Protein AF-A0A1Q5E5P5-F1 (afdb_monomer)

Sequence (125 aa):
MGAADDREPEISDADLLDVADNPSQAAELHRALRTIAKTDGVGPELQQMAREVLSGRIGMRDVVESDRYLSAIGARLGEMRTAAENLSPEERAESEKRAVKLREQSEAEYGPDEPEEWERPREER

Secondary structure (DSSP, 8-state):
--------PPPPGGGGTTT-SSHHHHHHHHHHHHHHHH-TTS-HHHHHHHHHHHTTSS-HHHHHH-HHHHHHHHHHHHHHHHHHHT--HHHHHHHHHHHHHHHHHHHHHH-SPPPPTTTS-----

Solvent-accessible surface area (backbone atoms only — not comparable to full-atom values): 7391 Å² total; per-residue (Å²): 137,81,80,80,75,89,63,75,72,60,57,53,47,76,74,36,46,87,82,25,96,42,75,66,52,9,46,49,51,50,51,51,33,57,45,43,47,68,48,85,88,68,48,72,65,48,24,48,49,25,45,34,38,40,54,59,77,37,55,75,67,54,42,71,73,27,68,71,52,43,49,48,53,53,50,51,53,51,51,53,50,54,53,61,74,68,49,50,76,68,57,45,54,55,48,51,54,51,48,53,54,48,48,56,52,44,34,72,75,75,42,76,83,74,78,49,83,87,71,44,77,79,74,86,126

Mean predicted aligned error: 9.64 Å

Structure (mmCIF, N/CA/C/O backbone):
data_AF-A0A1Q5E5P5-F1
#
_entry.id   AF-A0A1Q5E5P5-F1
#
loop_
_atom_site.group_PDB
_atom_site.id
_atom_site.type_symbol
_atom_site.label_atom_id
_atom_site.label_alt_id
_atom_site.label_comp_id
_atom_site.label_asym_id
_atom_site.label_entity_id
_atom_site.label_seq_id
_atom_site.pdbx_PDB_ins_code
_atom_site.Cartn_x
_atom_site.Cartn_y
_atom_site.Cartn_z
_atom_site.occupancy
_atom_site.B_iso_or_equiv
_atom_site.auth_seq_id
_atom_site.auth_comp_id
_atom_site.auth_asym_id
_atom_site.auth_atom_id
_atom_site.pdbx_PDB_model_num
ATOM 1 N N . MET A 1 1 ? 28.044 -27.792 0.315 1.00 33.75 1 MET A N 1
ATOM 2 C CA . MET A 1 1 ? 26.856 -28.186 -0.467 1.00 33.75 1 MET A CA 1
ATOM 3 C C . MET A 1 1 ? 25.875 -27.027 -0.354 1.00 33.75 1 MET A C 1
ATOM 5 O O . MET A 1 1 ? 25.238 -26.896 0.679 1.00 33.75 1 MET A O 1
ATOM 9 N N . GLY A 1 2 ? 25.916 -26.082 -1.297 1.00 34.56 2 GLY A N 1
ATOM 10 C CA . GLY A 1 2 ? 25.052 -24.898 -1.272 1.00 34.56 2 GLY A CA 1
ATOM 11 C C . GLY A 1 2 ? 23.682 -25.275 -1.814 1.00 34.56 2 GLY A C 1
ATOM 12 O O . GLY A 1 2 ? 23.605 -25.796 -2.923 1.00 34.56 2 GLY A O 1
ATOM 13 N N . ALA A 1 3 ? 22.636 -25.078 -1.017 1.00 37.88 3 ALA A N 1
ATOM 14 C CA . ALA A 1 3 ? 21.270 -25.169 -1.500 1.00 37.88 3 ALA A CA 1
ATOM 15 C C . ALA A 1 3 ? 21.067 -24.032 -2.508 1.00 37.88 3 ALA A C 1
ATOM 17 O O . ALA A 1 3 ? 21.230 -22.864 -2.158 1.00 37.88 3 ALA A O 1
ATOM 18 N N . ALA A 1 4 ? 20.803 -24.396 -3.762 1.00 38.00 4 ALA A N 1
ATOM 19 C CA . ALA A 1 4 ? 20.291 -23.469 -4.750 1.00 38.00 4 ALA A CA 1
ATOM 20 C C . ALA A 1 4 ? 18.932 -22.989 -4.233 1.00 38.00 4 ALA A C 1
ATOM 22 O O . ALA A 1 4 ? 18.023 -23.778 -3.996 1.00 38.00 4 ALA A O 1
ATOM 23 N N . ASP A 1 5 ? 18.873 -21.704 -3.932 1.00 40.78 5 ASP A N 1
ATOM 24 C CA . ASP A 1 5 ? 17.676 -20.996 -3.532 1.00 40.78 5 ASP A CA 1
ATOM 25 C C . ASP A 1 5 ? 16.831 -20.867 -4.816 1.00 40.78 5 ASP A C 1
ATOM 27 O O . ASP A 1 5 ? 17.146 -20.056 -5.683 1.00 40.78 5 ASP A O 1
ATOM 31 N N . ASP A 1 6 ? 15.836 -21.747 -4.990 1.00 41.75 6 ASP A N 1
ATOM 32 C CA . ASP A 1 6 ? 14.819 -21.738 -6.065 1.00 41.75 6 ASP A CA 1
ATOM 33 C C . ASP A 1 6 ? 13.893 -20.504 -5.945 1.00 41.75 6 ASP A C 1
ATOM 35 O O . ASP A 1 6 ? 12.666 -20.608 -5.906 1.00 41.75 6 ASP A O 1
ATOM 39 N N . ARG A 1 7 ? 14.462 -19.302 -5.820 1.00 54.59 7 ARG A N 1
ATOM 40 C CA . ARG A 1 7 ? 13.716 -18.057 -5.992 1.00 54.59 7 ARG A CA 1
ATOM 41 C C . ARG A 1 7 ? 13.737 -17.738 -7.475 1.00 54.59 7 ARG A C 1
ATOM 43 O O . ARG A 1 7 ? 14.779 -17.369 -8.015 1.00 54.59 7 ARG A O 1
ATOM 50 N N . GLU A 1 8 ? 12.587 -17.900 -8.127 1.00 56.91 8 GLU A N 1
ATOM 51 C CA . GLU A 1 8 ? 12.326 -17.209 -9.390 1.00 56.91 8 GLU A CA 1
ATOM 52 C C . GLU A 1 8 ? 12.794 -15.751 -9.225 1.00 56.91 8 GLU A C 1
ATOM 54 O O . GLU A 1 8 ? 12.536 -15.163 -8.167 1.00 56.91 8 GLU A O 1
ATOM 59 N N . PRO A 1 9 ? 13.558 -15.193 -10.181 1.00 71.38 9 PRO A N 1
ATOM 60 C CA . PRO A 1 9 ? 14.078 -13.844 -10.032 1.00 71.38 9 PRO A CA 1
ATOM 61 C C . PRO A 1 9 ? 12.898 -12.886 -9.845 1.00 71.38 9 PRO A C 1
ATOM 63 O O . PRO A 1 9 ? 12.036 -12.795 -10.716 1.00 71.38 9 PRO A O 1
ATOM 66 N N . GLU A 1 10 ? 12.843 -12.224 -8.684 1.00 84.19 10 GLU A N 1
ATOM 67 C CA . GLU A 1 10 ? 11.898 -11.130 -8.456 1.00 84.19 10 GLU A CA 1
ATOM 68 C C . GLU A 1 10 ? 12.149 -10.045 -9.518 1.00 84.19 10 GLU A C 1
ATOM 70 O O . GLU A 1 10 ? 13.294 -9.846 -9.945 1.00 84.19 10 GLU A O 1
ATOM 75 N N . ILE A 1 11 ? 11.090 -9.353 -9.938 1.00 87.56 11 ILE A N 1
ATOM 76 C CA . ILE A 1 11 ? 11.200 -8.202 -10.837 1.00 87.56 11 ILE A CA 1
ATOM 77 C C . ILE A 1 11 ? 12.153 -7.157 -10.249 1.00 87.56 11 ILE A C 1
ATOM 79 O O . ILE A 1 11 ? 12.310 -7.024 -9.032 1.00 87.56 11 ILE A O 1
ATOM 83 N N . SER A 1 12 ? 12.811 -6.413 -11.123 1.00 86.69 12 SER A N 1
ATOM 84 C CA . SER A 1 12 ? 13.686 -5.315 -10.735 1.00 86.69 12 SER A CA 1
ATOM 85 C C . SER A 1 12 ? 12.904 -4.014 -10.566 1.00 86.69 12 SER A C 1
ATOM 87 O O . SER A 1 12 ? 11.816 -3.847 -11.110 1.00 86.69 12 SER A O 1
ATOM 89 N N . ASP A 1 13 ? 13.498 -3.038 -9.877 1.00 87.50 13 ASP A N 1
ATOM 90 C CA . ASP A 1 13 ? 12.926 -1.690 -9.761 1.00 87.50 13 ASP A CA 1
ATOM 91 C C . ASP A 1 13 ? 12.718 -1.057 -11.153 1.00 87.50 13 ASP A C 1
ATOM 93 O O . ASP A 1 13 ? 11.775 -0.307 -11.372 1.00 87.50 13 ASP A O 1
ATOM 97 N N . ALA A 1 14 ? 13.564 -1.403 -12.131 1.00 83.69 14 ALA A N 1
ATOM 98 C CA . ALA A 1 14 ? 13.428 -0.924 -13.503 1.00 83.69 14 ALA A CA 1
ATOM 99 C C . ALA A 1 14 ? 12.156 -1.441 -14.196 1.00 83.69 14 ALA A C 1
ATOM 101 O O . ALA A 1 14 ? 11.622 -0.748 -15.059 1.00 83.69 14 ALA A O 1
ATOM 102 N N . ASP A 1 15 ? 11.653 -2.613 -13.801 1.00 85.00 15 ASP A N 1
ATOM 103 C CA . ASP A 1 15 ? 10.417 -3.190 -14.337 1.00 85.00 15 ASP A CA 1
ATOM 104 C C . ASP A 1 15 ? 9.160 -2.490 -13.795 1.00 85.00 15 ASP A C 1
ATOM 106 O O . ASP A 1 15 ? 8.083 -2.690 -14.342 1.00 85.00 15 ASP A O 1
ATOM 110 N N . LEU A 1 16 ? 9.297 -1.669 -12.745 1.00 86.06 16 LEU A N 1
ATOM 111 C CA . LEU A 1 16 ? 8.219 -0.872 -12.146 1.00 86.06 16 LEU A CA 1
ATOM 112 C C . LEU A 1 16 ? 8.207 0.588 -12.624 1.00 86.06 16 LEU A C 1
ATOM 114 O O . LEU A 1 16 ? 7.315 1.352 -12.259 1.00 86.06 16 LEU A O 1
ATOM 118 N N . LEU A 1 17 ? 9.184 0.998 -13.438 1.00 84.88 17 LEU A N 1
ATOM 119 C CA . LEU A 1 17 ? 9.241 2.348 -14.018 1.00 84.88 17 LEU A CA 1
ATOM 120 C C . LEU A 1 17 ? 8.136 2.610 -15.050 1.00 84.88 17 LEU A C 1
ATOM 122 O O . LEU A 1 17 ? 7.957 3.744 -15.482 1.00 84.88 17 LEU A O 1
ATOM 126 N N . ASP A 1 18 ? 7.408 1.579 -15.478 1.00 79.75 18 ASP A N 1
ATOM 127 C CA . ASP A 1 18 ? 6.230 1.732 -16.331 1.00 79.75 18 ASP A CA 1
ATOM 128 C C . ASP A 1 18 ? 5.040 2.358 -15.582 1.00 79.75 18 ASP A C 1
ATOM 130 O O . ASP A 1 18 ? 4.149 2.928 -16.216 1.00 79.75 18 ASP A O 1
ATOM 134 N N . VAL A 1 19 ? 5.041 2.270 -14.248 1.00 81.88 19 VAL A N 1
ATOM 135 C CA . VAL A 1 19 ? 4.001 2.819 -13.367 1.00 81.88 19 VAL A CA 1
ATOM 136 C C . VAL A 1 19 ? 4.512 3.812 -12.325 1.00 81.88 19 VAL A C 1
ATOM 138 O O . VAL A 1 19 ? 3.701 4.535 -11.754 1.00 81.88 19 VAL A O 1
ATOM 141 N N . ALA A 1 20 ? 5.817 3.852 -12.058 1.00 82.94 20 ALA A N 1
ATOM 142 C CA . ALA A 1 20 ? 6.437 4.802 -11.139 1.00 82.94 20 ALA A CA 1
ATOM 143 C C . ALA A 1 20 ? 7.045 5.992 -11.895 1.00 82.94 20 ALA A C 1
ATOM 145 O O . ALA A 1 20 ? 7.690 5.809 -12.927 1.00 82.94 20 ALA A O 1
ATOM 146 N N . ASP A 1 21 ? 6.918 7.205 -11.351 1.00 79.81 21 ASP A N 1
ATOM 147 C CA . ASP A 1 21 ? 7.399 8.417 -12.033 1.00 79.81 21 ASP A CA 1
ATOM 148 C C . ASP A 1 21 ? 8.929 8.529 -12.060 1.00 79.81 21 ASP A C 1
ATOM 150 O O . ASP A 1 21 ? 9.510 9.192 -12.925 1.00 79.81 21 ASP A O 1
ATOM 154 N N . ASN A 1 22 ? 9.608 7.915 -11.087 1.00 82.62 22 ASN A N 1
ATOM 155 C CA . ASN A 1 22 ? 11.058 7.972 -10.963 1.00 82.62 22 ASN A CA 1
ATOM 156 C C . ASN A 1 22 ? 11.645 6.702 -10.307 1.00 82.62 22 ASN A C 1
ATOM 158 O O . ASN A 1 22 ? 10.915 5.920 -9.693 1.00 82.62 22 ASN A O 1
ATOM 162 N N . PRO A 1 23 ? 12.973 6.483 -10.406 1.00 84.06 23 PRO A N 1
ATOM 163 C CA . PRO A 1 23 ? 13.624 5.298 -9.841 1.00 84.06 23 PRO A CA 1
ATOM 164 C C . PRO A 1 23 ? 13.473 5.142 -8.325 1.00 84.06 23 PRO A C 1
ATOM 166 O O . PRO A 1 23 ? 13.422 4.013 -7.841 1.00 84.06 23 PRO A O 1
ATOM 169 N N . SER A 1 24 ? 13.390 6.244 -7.574 1.00 83.06 24 SER A N 1
ATOM 170 C CA . SER A 1 24 ? 13.176 6.190 -6.125 1.00 83.06 24 SER A CA 1
ATOM 171 C C . SER A 1 24 ? 11.783 5.650 -5.808 1.00 83.06 24 SER A C 1
ATOM 173 O O . SER A 1 24 ? 11.664 4.694 -5.046 1.00 83.06 24 SER A O 1
ATOM 175 N N . GLN A 1 25 ? 10.751 6.167 -6.478 1.00 82.00 25 GLN A N 1
ATOM 176 C CA . GLN A 1 25 ? 9.381 5.671 -6.341 1.00 82.00 25 GLN A CA 1
ATOM 177 C C . GLN A 1 25 ? 9.250 4.205 -6.774 1.00 82.00 25 GLN A C 1
ATOM 179 O O . GLN A 1 25 ? 8.536 3.433 -6.138 1.00 82.00 25 GLN A O 1
ATOM 184 N N . ALA A 1 26 ? 9.962 3.782 -7.823 1.00 88.69 26 ALA A N 1
ATOM 185 C CA . ALA A 1 26 ? 9.969 2.381 -8.241 1.00 88.69 26 ALA A CA 1
ATOM 186 C C . ALA A 1 26 ? 10.558 1.461 -7.155 1.00 88.69 26 ALA A C 1
ATOM 188 O O . ALA A 1 26 ? 9.995 0.404 -6.857 1.00 88.69 26 ALA A O 1
ATOM 189 N N . ALA A 1 27 ? 11.648 1.888 -6.509 1.00 87.12 27 ALA A N 1
ATOM 190 C CA . ALA A 1 27 ? 12.244 1.167 -5.388 1.00 87.12 27 ALA A CA 1
ATOM 191 C C . ALA A 1 27 ? 11.313 1.131 -4.160 1.00 87.12 27 ALA A C 1
ATOM 193 O O . ALA A 1 27 ? 11.221 0.105 -3.477 1.00 87.12 27 ALA A O 1
ATOM 194 N N . GLU A 1 28 ? 10.593 2.218 -3.877 1.00 87.44 28 GLU A N 1
ATOM 195 C CA . GLU A 1 28 ? 9.591 2.263 -2.807 1.00 87.44 28 GLU A CA 1
ATOM 196 C C . GLU A 1 28 ? 8.405 1.339 -3.090 1.00 87.44 28 GLU A C 1
ATOM 198 O O . GLU A 1 28 ? 8.028 0.540 -2.226 1.00 87.44 28 GLU A O 1
ATOM 203 N N . LEU A 1 29 ? 7.870 1.369 -4.312 1.00 90.19 29 LEU A N 1
ATOM 204 C CA . LEU A 1 29 ? 6.803 0.474 -4.753 1.00 90.19 29 LEU A CA 1
ATOM 205 C C . LEU A 1 29 ? 7.233 -0.99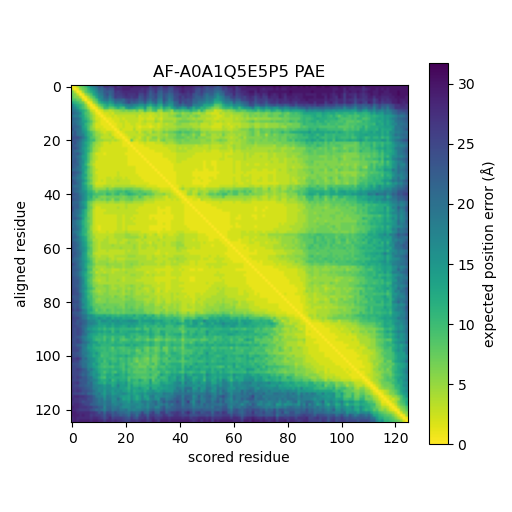0 -4.617 1.00 90.19 29 LEU A C 1
ATOM 207 O O . LEU A 1 29 ? 6.493 -1.810 -4.065 1.00 90.19 29 LEU A O 1
ATOM 211 N N . HIS A 1 30 ? 8.459 -1.314 -5.029 1.00 91.94 30 HIS A N 1
ATOM 212 C CA . HIS A 1 30 ? 9.008 -2.655 -4.876 1.00 91.94 30 HIS A CA 1
ATOM 213 C C . HIS A 1 30 ? 9.054 -3.089 -3.398 1.00 91.94 30 HIS A C 1
ATOM 215 O O . HIS A 1 30 ? 8.614 -4.189 -3.040 1.00 91.94 30 HIS A O 1
ATOM 221 N N . ARG A 1 31 ? 9.525 -2.218 -2.498 1.00 90.38 31 ARG A N 1
ATOM 222 C CA . ARG A 1 31 ? 9.554 -2.490 -1.047 1.00 90.38 31 ARG A CA 1
ATOM 223 C C . ARG A 1 31 ? 8.151 -2.653 -0.461 1.00 90.38 31 ARG A C 1
ATOM 225 O O . ARG A 1 31 ? 7.943 -3.547 0.371 1.00 90.38 31 ARG A O 1
ATOM 232 N N . ALA A 1 32 ? 7.190 -1.843 -0.898 1.00 91.12 32 ALA A N 1
ATOM 233 C CA . ALA A 1 32 ? 5.797 -1.937 -0.474 1.00 91.12 32 ALA A CA 1
ATOM 234 C C . ALA A 1 32 ? 5.186 -3.286 -0.881 1.00 91.12 32 ALA A C 1
ATOM 236 O O . ALA A 1 32 ? 4.630 -3.989 -0.033 1.00 91.12 32 ALA A O 1
ATOM 237 N N . LEU A 1 33 ? 5.385 -3.715 -2.132 1.00 93.31 33 LEU A N 1
ATOM 238 C CA . LEU A 1 33 ? 4.951 -5.028 -2.617 1.00 93.31 33 LEU A CA 1
ATOM 239 C C . LEU A 1 33 ? 5.580 -6.167 -1.800 1.00 93.31 33 LEU A C 1
ATOM 241 O O . LEU A 1 33 ? 4.875 -7.073 -1.351 1.00 93.31 33 LEU A O 1
ATOM 245 N N . ARG A 1 34 ? 6.888 -6.104 -1.511 1.00 93.88 34 ARG A N 1
ATOM 246 C CA . ARG A 1 34 ? 7.562 -7.109 -0.661 1.00 93.88 34 ARG A CA 1
ATOM 247 C C . ARG A 1 34 ? 7.004 -7.149 0.754 1.00 93.88 34 ARG A C 1
ATOM 249 O O . ARG A 1 34 ? 6.948 -8.224 1.352 1.00 93.88 34 ARG A O 1
ATOM 256 N N . THR A 1 35 ? 6.607 -6.000 1.287 1.00 92.38 35 THR A N 1
ATOM 257 C CA . THR A 1 35 ? 5.967 -5.906 2.601 1.00 92.38 35 THR A CA 1
ATOM 258 C C . THR A 1 35 ? 4.600 -6.575 2.561 1.00 92.38 35 THR A C 1
ATOM 260 O O . THR A 1 35 ? 4.360 -7.501 3.330 1.00 92.38 35 THR A O 1
ATOM 263 N N . ILE A 1 36 ? 3.748 -6.218 1.597 1.00 92.75 36 ILE A N 1
ATOM 264 C CA . ILE A 1 36 ? 2.413 -6.814 1.427 1.00 92.75 36 ILE A CA 1
ATOM 265 C C . ILE A 1 36 ? 2.504 -8.337 1.258 1.00 92.75 36 ILE A C 1
ATOM 267 O O . ILE A 1 36 ? 1.752 -9.066 1.897 1.00 92.75 36 ILE A O 1
ATOM 271 N N . ALA A 1 37 ? 3.460 -8.843 0.475 1.00 93.50 37 ALA A N 1
ATOM 272 C CA . ALA A 1 37 ? 3.636 -10.279 0.250 1.00 93.50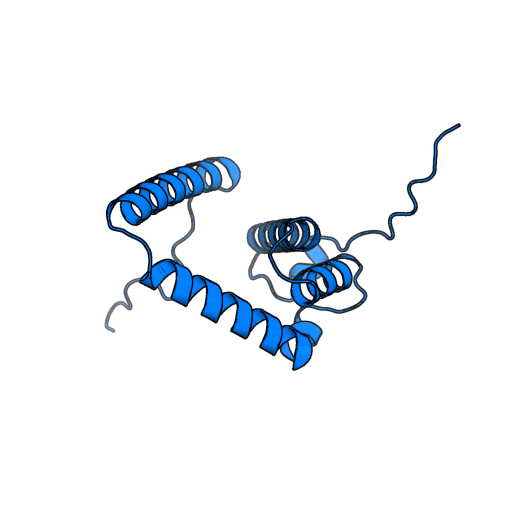 37 ALA A CA 1
ATOM 273 C C . ALA A 1 37 ? 4.010 -11.083 1.517 1.00 93.50 37 ALA A C 1
ATOM 275 O O . ALA A 1 37 ? 3.779 -12.302 1.556 1.00 93.50 37 ALA A O 1
ATOM 276 N N . LYS A 1 38 ? 4.607 -10.417 2.520 1.00 91.06 38 LYS A N 1
ATOM 277 C CA . LYS A 1 38 ? 5.148 -11.010 3.757 1.00 91.06 38 LYS A CA 1
ATOM 278 C C . LYS A 1 38 ? 4.318 -10.707 5.004 1.00 91.06 38 LYS A C 1
ATOM 280 O O . LYS A 1 38 ? 4.410 -11.454 5.971 1.00 91.06 38 LYS A O 1
ATOM 285 N N . THR A 1 39 ? 3.564 -9.612 5.017 1.00 87.62 39 THR A N 1
ATOM 286 C CA . THR A 1 39 ? 2.792 -9.183 6.183 1.00 87.62 39 THR A CA 1
ATOM 287 C C . THR A 1 39 ? 1.508 -9.987 6.300 1.00 87.62 39 THR A C 1
ATOM 289 O O . THR A 1 39 ? 0.640 -9.937 5.427 1.00 87.62 39 THR A O 1
ATOM 292 N N . ASP A 1 40 ? 1.352 -10.685 7.419 1.00 80.12 40 ASP A N 1
ATOM 293 C CA . ASP A 1 40 ? 0.090 -11.314 7.788 1.00 80.12 40 ASP A CA 1
ATOM 294 C C . ASP A 1 40 ? -0.972 -10.253 8.125 1.00 80.12 40 ASP A C 1
ATOM 296 O O . ASP A 1 40 ? -0.677 -9.216 8.718 1.00 80.12 40 ASP A O 1
ATOM 300 N N . GLY A 1 41 ? -2.227 -10.502 7.743 1.00 80.81 41 GLY A N 1
ATOM 301 C CA . GLY A 1 41 ? -3.349 -9.602 8.051 1.00 80.81 41 GLY A CA 1
ATOM 302 C C . GLY A 1 41 ? -3.664 -8.530 7.000 1.00 80.81 41 GLY A C 1
ATOM 303 O O . GLY A 1 41 ? -4.553 -7.713 7.229 1.00 80.81 41 GLY A O 1
ATOM 304 N N . VAL A 1 42 ? -2.996 -8.539 5.839 1.00 84.06 42 VAL A N 1
ATOM 305 C CA . VAL A 1 42 ? -3.410 -7.733 4.667 1.00 84.06 42 VAL A CA 1
ATOM 306 C C . VAL A 1 42 ? -4.469 -8.429 3.801 1.00 84.06 42 VAL A C 1
ATOM 308 O O . VAL A 1 42 ? -5.069 -7.792 2.949 1.00 84.06 42 VAL A O 1
ATOM 311 N N . GLY A 1 43 ? -4.734 -9.716 4.040 1.00 88.25 43 GLY A N 1
ATOM 312 C CA . GLY A 1 43 ? -5.692 -10.525 3.281 1.00 88.25 43 GLY A CA 1
ATOM 313 C C . GLY A 1 43 ? -5.024 -11.363 2.178 1.00 88.25 43 GLY A C 1
ATOM 314 O O . GLY A 1 43 ? -4.026 -10.932 1.591 1.00 88.25 43 GLY A O 1
ATOM 315 N N . PRO A 1 44 ? -5.536 -12.578 1.899 1.00 91.88 44 PRO A N 1
ATOM 316 C CA . PRO A 1 44 ? -4.867 -13.529 1.012 1.00 91.88 44 PRO A CA 1
ATOM 317 C C . PRO A 1 44 ? -4.816 -13.052 -0.445 1.00 91.88 44 PRO A C 1
ATOM 319 O O . PRO A 1 44 ? -3.846 -13.333 -1.146 1.00 91.88 44 PRO A O 1
ATOM 322 N N . GLU A 1 45 ? -5.807 -12.289 -0.904 1.00 93.38 45 GLU A N 1
ATOM 323 C CA . GLU A 1 45 ? -5.837 -11.734 -2.259 1.00 93.38 45 GLU A CA 1
ATOM 324 C C . GLU A 1 45 ? -4.753 -10.676 -2.470 1.00 93.38 45 GLU A C 1
ATOM 326 O O . GLU A 1 45 ? -4.091 -10.696 -3.506 1.00 93.38 45 GLU A O 1
ATOM 331 N N . LEU A 1 46 ? -4.529 -9.789 -1.493 1.00 94.00 46 LEU A N 1
ATOM 332 C CA . LEU A 1 46 ? -3.484 -8.765 -1.581 1.00 94.00 46 LEU A CA 1
ATOM 333 C C . LEU A 1 46 ? -2.084 -9.374 -1.475 1.00 94.00 46 LEU A C 1
ATOM 335 O O . LEU A 1 46 ? -1.187 -8.970 -2.214 1.00 94.00 46 LEU A O 1
ATOM 339 N N . GLN A 1 47 ? -1.905 -10.390 -0.625 1.00 95.00 47 GLN A N 1
ATOM 340 C CA . GLN A 1 47 ? -0.652 -11.150 -0.574 1.00 95.00 47 GLN A CA 1
ATOM 341 C C . GLN A 1 47 ? -0.365 -11.859 -1.902 1.00 95.00 47 GLN A C 1
ATOM 343 O O . GLN A 1 47 ? 0.767 -11.822 -2.383 1.00 95.00 47 GLN A O 1
ATOM 348 N N . GLN A 1 48 ? -1.375 -12.506 -2.493 1.00 94.19 48 GLN A N 1
ATOM 349 C CA . GLN A 1 48 ? -1.234 -13.196 -3.774 1.00 94.19 48 GLN A CA 1
ATOM 350 C C . GLN A 1 48 ? -0.891 -12.212 -4.892 1.00 94.19 48 GLN A C 1
ATOM 352 O O . GLN A 1 48 ? 0.049 -12.459 -5.639 1.00 94.19 48 GLN A O 1
ATOM 357 N N . MET A 1 49 ? -1.603 -11.086 -4.962 1.00 95.44 49 MET A N 1
ATOM 358 C CA . MET A 1 49 ? -1.344 -10.020 -5.927 1.00 95.44 49 MET A CA 1
ATOM 359 C C . MET A 1 49 ? 0.102 -9.536 -5.842 1.00 95.44 49 MET A C 1
ATOM 361 O O . MET A 1 49 ? 0.816 -9.569 -6.840 1.00 95.44 49 MET A O 1
ATOM 365 N N . ALA A 1 50 ? 0.572 -9.193 -4.640 1.00 94.81 50 ALA A N 1
ATOM 366 C CA . ALA A 1 50 ? 1.944 -8.743 -4.453 1.00 94.81 50 ALA A CA 1
ATOM 367 C C . ALA A 1 50 ? 2.967 -9.800 -4.897 1.00 94.81 50 ALA A C 1
ATOM 369 O O . ALA A 1 50 ? 3.950 -9.461 -5.545 1.00 94.81 50 ALA A O 1
ATOM 370 N N . ARG A 1 51 ? 2.733 -11.087 -4.611 1.00 94.31 51 ARG A N 1
ATOM 371 C CA . ARG A 1 51 ? 3.617 -12.179 -5.062 1.00 94.31 51 ARG A CA 1
ATOM 372 C C . ARG A 1 51 ? 3.626 -12.337 -6.577 1.00 94.31 51 ARG A C 1
ATOM 374 O O . ARG A 1 51 ? 4.684 -12.574 -7.146 1.00 94.31 51 ARG A O 1
ATOM 381 N N . GLU A 1 52 ? 2.470 -12.227 -7.223 1.00 93.81 52 GLU A N 1
ATOM 382 C CA . GLU A 1 52 ? 2.366 -12.355 -8.677 1.00 93.81 52 GLU A CA 1
ATOM 383 C C . GLU A 1 52 ? 3.057 -11.199 -9.394 1.00 93.81 52 GLU A C 1
ATOM 385 O O . GLU A 1 52 ? 3.816 -11.461 -10.329 1.00 93.81 52 GLU A O 1
ATOM 390 N N . VAL A 1 53 ? 2.882 -9.969 -8.898 1.00 93.38 53 VAL A N 1
ATOM 391 C CA . VAL A 1 53 ? 3.605 -8.792 -9.396 1.00 93.38 53 VAL A CA 1
ATOM 392 C C . VAL A 1 53 ? 5.106 -8.965 -9.190 1.00 93.38 53 VAL A C 1
ATOM 394 O O . VAL A 1 53 ? 5.865 -8.886 -10.147 1.00 93.38 53 VAL A O 1
ATOM 397 N N . LEU A 1 54 ? 5.543 -9.304 -7.971 1.00 93.81 54 LEU A N 1
ATOM 398 C CA . LEU A 1 54 ? 6.962 -9.513 -7.667 1.00 93.81 54 LEU A CA 1
ATOM 399 C C . LEU A 1 54 ? 7.597 -10.624 -8.506 1.00 93.81 54 LEU A C 1
ATOM 401 O O . LEU A 1 54 ? 8.775 -10.540 -8.820 1.00 93.81 54 LEU A O 1
ATOM 405 N N . SER A 1 55 ? 6.838 -11.658 -8.873 1.00 93.38 55 SER A N 1
ATOM 406 C CA . SER A 1 55 ? 7.317 -12.739 -9.748 1.00 93.38 55 SER A CA 1
ATOM 407 C C . SER A 1 55 ? 7.318 -12.384 -11.241 1.00 93.38 55 SER A C 1
ATOM 409 O O . SER A 1 55 ? 7.734 -13.201 -12.057 1.00 93.38 55 SER A O 1
ATOM 411 N N . GLY A 1 56 ? 6.789 -11.215 -11.620 1.00 89.88 56 GLY A N 1
ATOM 412 C CA . GLY A 1 56 ? 6.627 -10.805 -13.018 1.00 89.88 56 GLY A CA 1
ATOM 413 C C . GLY A 1 56 ? 5.548 -11.587 -13.771 1.00 89.88 56 GLY A C 1
ATOM 414 O O . GLY A 1 56 ? 5.469 -11.514 -14.995 1.00 89.88 56 GLY A O 1
ATOM 415 N N . ARG A 1 57 ? 4.710 -12.355 -13.059 1.00 90.00 57 ARG A N 1
ATOM 416 C CA . ARG A 1 57 ? 3.604 -13.122 -13.652 1.00 90.00 57 ARG A CA 1
ATOM 417 C C . ARG A 1 57 ? 2.489 -12.207 -14.149 1.00 90.00 57 ARG A C 1
ATOM 419 O O . ARG A 1 57 ? 1.815 -12.557 -15.114 1.00 90.00 57 ARG A O 1
ATOM 426 N N . ILE A 1 58 ? 2.295 -11.082 -13.468 1.00 90.94 58 ILE A N 1
ATOM 427 C CA . ILE A 1 58 ? 1.364 -10.018 -13.841 1.00 90.94 58 ILE A CA 1
ATOM 428 C C . ILE A 1 58 ? 2.058 -8.667 -13.643 1.00 90.94 58 ILE A C 1
ATOM 430 O O . ILE A 1 58 ? 2.873 -8.523 -12.731 1.00 90.94 58 ILE A O 1
ATOM 434 N N . GLY A 1 59 ? 1.734 -7.682 -14.472 1.00 90.31 59 GLY A N 1
ATOM 435 C CA . GLY A 1 59 ? 2.150 -6.296 -14.277 1.00 90.31 59 GLY A CA 1
ATOM 436 C C . GLY A 1 59 ? 1.165 -5.520 -13.402 1.00 90.31 59 GLY A C 1
ATOM 437 O O . GLY A 1 59 ? 0.035 -5.947 -13.153 1.00 90.31 59 GLY A O 1
ATOM 438 N N . MET A 1 60 ? 1.557 -4.318 -12.981 1.00 87.38 60 MET A N 1
ATOM 439 C CA . MET A 1 60 ? 0.674 -3.418 -12.224 1.00 87.38 60 MET A CA 1
ATOM 440 C C . MET A 1 60 ? -0.566 -2.999 -13.027 1.00 87.38 60 MET A C 1
ATOM 442 O O . MET A 1 60 ? -1.640 -2.783 -12.465 1.00 87.38 60 MET A O 1
ATOM 446 N N . ARG A 1 61 ? -0.457 -2.967 -14.358 1.00 86.75 61 ARG A N 1
ATOM 447 C CA . ARG A 1 61 ? -1.601 -2.749 -15.244 1.00 86.75 61 ARG A CA 1
ATOM 448 C C . ARG A 1 61 ? -2.630 -3.887 -15.184 1.00 86.75 61 ARG A C 1
ATOM 450 O O . ARG A 1 61 ? -3.826 -3.625 -15.115 1.00 86.75 61 ARG A O 1
ATOM 457 N N . ASP A 1 62 ? -2.179 -5.136 -15.129 1.00 90.88 62 ASP A N 1
ATOM 458 C CA . ASP A 1 62 ? -3.076 -6.290 -14.992 1.00 90.88 62 ASP A CA 1
ATOM 459 C C . ASP A 1 62 ? -3.797 -6.282 -13.635 1.00 90.88 62 ASP A C 1
ATOM 461 O O . ASP A 1 62 ? -4.936 -6.735 -13.517 1.00 90.88 62 ASP A O 1
ATOM 465 N N . VAL A 1 63 ? -3.154 -5.735 -12.596 1.00 91.00 63 VAL A N 1
ATOM 466 C CA . VAL A 1 63 ? -3.762 -5.569 -11.268 1.00 91.00 63 VAL A CA 1
ATOM 467 C C . VAL A 1 63 ? -4.947 -4.609 -11.316 1.00 91.00 63 VAL A C 1
ATOM 469 O O . VAL A 1 63 ? -5.992 -4.925 -10.747 1.00 91.00 63 VAL A O 1
ATOM 472 N N . VAL A 1 64 ? -4.816 -3.464 -11.997 1.00 87.56 64 VAL A N 1
ATOM 473 C CA . VAL A 1 64 ? -5.912 -2.481 -12.098 1.00 87.56 64 VAL A CA 1
ATOM 474 C C . VAL A 1 64 ? -7.033 -2.935 -13.031 1.00 87.56 64 VAL A C 1
ATOM 476 O O . VAL A 1 64 ? -8.183 -2.559 -12.821 1.00 87.56 64 VAL A O 1
ATOM 479 N N . GLU A 1 65 ? -6.723 -3.769 -14.026 1.00 91.38 65 GLU A N 1
ATOM 480 C CA . GLU A 1 65 ? -7.713 -4.381 -14.923 1.00 91.38 65 GLU A CA 1
ATOM 48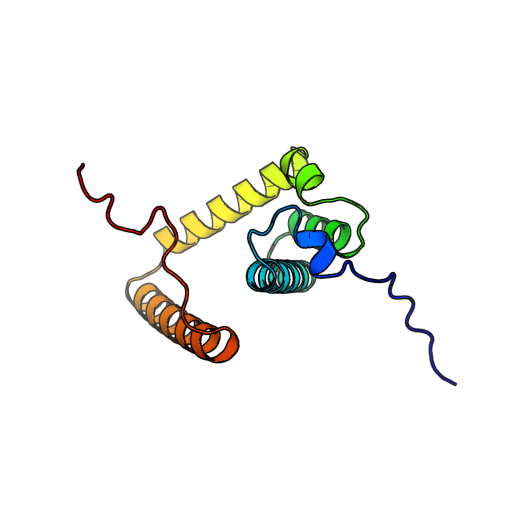1 C C . GLU A 1 65 ? -8.403 -5.612 -14.287 1.00 91.38 65 GLU A C 1
ATOM 483 O O . GLU A 1 65 ? -9.435 -6.079 -14.772 1.00 91.38 65 GLU A O 1
ATOM 488 N N . SER A 1 66 ? -7.873 -6.132 -13.175 1.00 94.25 66 SER A N 1
ATOM 489 C CA . SER A 1 66 ? -8.424 -7.275 -12.445 1.00 94.25 66 SER A CA 1
ATOM 490 C C . SER A 1 66 ? -9.466 -6.844 -11.411 1.00 94.25 66 SER A C 1
ATOM 492 O O . SER A 1 66 ? -9.124 -6.375 -10.323 1.00 94.25 66 SER A O 1
ATOM 494 N N . ASP A 1 67 ? -10.745 -7.127 -11.684 1.00 93.38 67 ASP A N 1
ATOM 495 C CA . ASP A 1 67 ? -11.850 -6.908 -10.732 1.00 93.38 67 ASP A CA 1
ATOM 496 C C . ASP A 1 67 ? -11.572 -7.532 -9.356 1.00 93.38 67 ASP A C 1
ATOM 498 O O . ASP A 1 67 ? -11.912 -6.958 -8.319 1.00 93.38 67 ASP A O 1
ATOM 502 N N . ARG A 1 68 ? -10.924 -8.705 -9.336 1.00 93.81 68 ARG A N 1
ATOM 503 C CA . ARG A 1 68 ? -10.552 -9.409 -8.103 1.00 93.81 68 ARG A CA 1
ATOM 504 C C . ARG A 1 68 ? -9.590 -8.576 -7.262 1.00 93.81 68 ARG A C 1
ATOM 506 O O . ARG A 1 68 ? -9.813 -8.420 -6.061 1.00 93.81 68 ARG A O 1
ATOM 513 N N . TYR A 1 69 ? -8.512 -8.082 -7.869 1.00 94.19 69 TYR A N 1
ATOM 514 C CA . TYR A 1 69 ? -7.480 -7.352 -7.136 1.00 94.19 69 TYR A CA 1
ATOM 515 C C . TYR A 1 69 ? -7.916 -5.932 -6.806 1.00 94.19 69 TYR A C 1
ATOM 517 O O . TYR A 1 69 ? -7.728 -5.500 -5.669 1.00 94.19 69 TYR A O 1
AT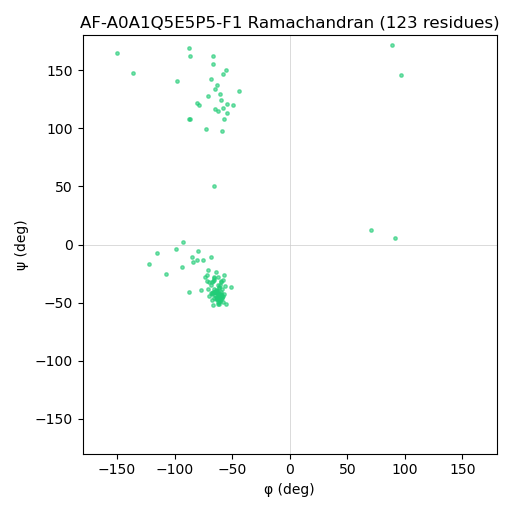OM 525 N N . LEU A 1 70 ? -8.609 -5.259 -7.723 1.00 92.75 70 LEU A N 1
ATOM 526 C CA . LEU A 1 70 ? -9.175 -3.939 -7.473 1.00 92.75 70 LEU A CA 1
ATOM 527 C C . LEU A 1 70 ? -10.191 -3.965 -6.318 1.00 92.75 70 LEU A C 1
ATOM 529 O O . LEU A 1 70 ? -10.137 -3.119 -5.423 1.00 92.75 70 LEU A O 1
ATOM 533 N N . SER A 1 71 ? -11.064 -4.977 -6.277 1.00 92.88 71 SER A N 1
ATOM 534 C CA . SER A 1 71 ? -12.021 -5.151 -5.176 1.00 92.88 71 SER A CA 1
ATOM 535 C C . SER A 1 71 ? -11.328 -5.425 -3.841 1.00 92.88 71 SER A C 1
ATOM 537 O O . SER A 1 71 ? -11.729 -4.862 -2.824 1.00 92.88 71 SER A O 1
ATOM 539 N N . ALA A 1 72 ? -10.275 -6.250 -3.826 1.00 93.50 72 ALA A N 1
ATOM 540 C CA . ALA A 1 72 ? -9.509 -6.535 -2.611 1.00 93.50 72 ALA A CA 1
ATOM 541 C C . ALA A 1 72 ? -8.806 -5.279 -2.063 1.00 93.50 72 ALA A C 1
ATOM 543 O O . ALA A 1 72 ? -8.832 -5.034 -0.856 1.00 93.50 72 ALA A O 1
ATOM 544 N N . ILE A 1 73 ? -8.236 -4.452 -2.948 1.00 92.75 73 ILE A N 1
ATOM 545 C CA . ILE A 1 73 ? -7.637 -3.160 -2.582 1.00 92.75 73 ILE A CA 1
ATOM 546 C C . ILE A 1 73 ? -8.711 -2.240 -1.988 1.00 92.75 73 ILE A C 1
ATOM 548 O O . ILE A 1 73 ? -8.531 -1.706 -0.893 1.00 92.75 73 ILE A O 1
ATOM 552 N N . GLY A 1 74 ? -9.853 -2.100 -2.669 1.00 92.75 74 GLY A N 1
ATOM 553 C CA . GLY A 1 74 ? -10.964 -1.268 -2.206 1.00 92.75 74 GLY A CA 1
ATOM 554 C C . GLY A 1 74 ? -11.513 -1.705 -0.845 1.00 92.75 74 GLY A C 1
ATOM 555 O O . GLY A 1 74 ? -11.722 -0.866 0.034 1.00 92.75 74 GLY A O 1
ATOM 556 N N . ALA A 1 75 ? -11.684 -3.012 -0.635 1.00 92.75 75 ALA A N 1
ATOM 557 C CA . ALA A 1 75 ? -12.112 -3.569 0.646 1.00 92.75 75 ALA A CA 1
ATOM 558 C C . ALA A 1 75 ? -11.123 -3.218 1.763 1.00 92.75 75 ALA A C 1
ATOM 560 O O . ALA A 1 75 ? -11.529 -2.704 2.807 1.00 92.75 75 ALA A O 1
ATOM 561 N N . ARG A 1 76 ? -9.819 -3.399 1.517 1.00 91.19 76 ARG A N 1
ATOM 562 C CA . ARG A 1 76 ? -8.786 -3.094 2.509 1.00 91.19 76 ARG A CA 1
ATOM 563 C C . ARG A 1 76 ? -8.739 -1.611 2.871 1.00 91.19 76 ARG A C 1
ATOM 565 O O . ARG A 1 76 ? -8.621 -1.274 4.048 1.00 91.19 76 ARG A O 1
ATOM 572 N N . LEU A 1 77 ? -8.879 -0.722 1.889 1.00 91.19 77 LEU A N 1
ATOM 573 C CA . LEU A 1 77 ? -8.963 0.721 2.131 1.00 91.19 77 LEU A CA 1
ATOM 574 C C . LEU A 1 77 ? -10.208 1.087 2.954 1.00 91.19 77 LEU A C 1
ATOM 576 O O . LEU A 1 77 ? -10.127 1.914 3.864 1.00 91.19 77 LEU A O 1
ATOM 580 N N . GLY A 1 78 ? -11.346 0.440 2.685 1.00 91.75 78 GLY A N 1
ATOM 581 C CA . GLY A 1 78 ? -12.570 0.599 3.474 1.00 91.75 78 GLY A CA 1
ATOM 582 C C . GLY A 1 78 ? -12.405 0.158 4.933 1.00 91.75 78 GLY A C 1
ATOM 583 O O . GLY A 1 78 ? -12.831 0.869 5.848 1.00 91.75 78 GLY A O 1
ATOM 584 N N . GLU A 1 79 ? -11.735 -0.971 5.167 1.00 90.25 79 GLU A N 1
ATOM 585 C CA . GLU A 1 79 ? -11.395 -1.449 6.513 1.00 90.25 79 GLU A CA 1
ATOM 586 C C . GLU A 1 79 ? -10.471 -0.473 7.246 1.00 90.25 79 GLU A C 1
ATOM 588 O O . GLU A 1 79 ? -10.731 -0.131 8.399 1.00 90.25 79 GLU A O 1
ATOM 593 N N . MET A 1 80 ? -9.421 0.015 6.576 1.00 87.38 80 MET A N 1
ATOM 594 C CA . MET A 1 80 ? -8.486 0.988 7.148 1.00 87.38 80 MET A CA 1
ATOM 595 C C . MET A 1 80 ? -9.192 2.287 7.534 1.00 87.38 80 MET A C 1
ATOM 597 O O . MET A 1 80 ? -8.971 2.805 8.629 1.00 87.38 80 MET A O 1
ATOM 601 N N . ARG A 1 81 ? -10.085 2.786 6.671 1.00 88.12 81 ARG A N 1
ATOM 602 C CA . ARG A 1 81 ? -10.906 3.962 6.968 1.00 88.12 81 ARG A CA 1
ATOM 603 C C . ARG A 1 81 ? -11.804 3.725 8.179 1.00 88.12 81 ARG A C 1
ATOM 605 O O . ARG A 1 81 ? -11.827 4.550 9.086 1.00 88.12 81 ARG A O 1
ATOM 612 N N . THR A 1 82 ? -12.498 2.592 8.213 1.00 89.69 82 THR A N 1
ATOM 613 C CA . THR A 1 82 ? -13.380 2.234 9.333 1.00 89.69 82 THR A CA 1
ATOM 614 C C . THR A 1 82 ? -12.588 2.131 10.637 1.00 89.69 82 THR A C 1
ATOM 616 O O . THR A 1 82 ? -13.025 2.635 11.668 1.00 89.69 82 THR A O 1
ATOM 619 N N . ALA A 1 83 ? -11.402 1.521 10.607 1.00 87.31 83 ALA A N 1
ATOM 620 C CA . ALA A 1 83 ? -10.521 1.449 11.767 1.00 87.31 83 ALA A CA 1
ATOM 621 C C . ALA A 1 83 ? -10.094 2.849 12.235 1.00 87.31 83 ALA A C 1
ATOM 623 O O . ALA A 1 83 ? -10.175 3.136 13.425 1.00 87.31 83 ALA A O 1
ATOM 624 N N . ALA A 1 84 ? -9.714 3.735 11.309 1.00 84.25 84 ALA A N 1
ATOM 625 C CA . ALA A 1 84 ? -9.305 5.103 11.620 1.00 84.25 84 ALA A CA 1
ATOM 626 C C . ALA A 1 84 ? -10.440 5.954 12.222 1.00 84.25 84 ALA A C 1
ATOM 628 O O . ALA A 1 84 ? -10.207 6.728 13.154 1.00 84.25 84 ALA A O 1
ATOM 629 N N . GLU A 1 85 ? -11.669 5.799 11.723 1.00 87.44 85 GLU A N 1
ATOM 630 C CA . GLU A 1 85 ? -12.859 6.487 12.243 1.00 87.44 85 GLU A CA 1
ATOM 631 C C . GLU A 1 85 ? -13.210 6.040 13.674 1.00 87.44 85 GLU A C 1
ATOM 633 O O . GLU A 1 85 ? -13.732 6.837 14.452 1.00 87.44 85 GLU A O 1
ATOM 638 N N . ASN A 1 86 ? -12.867 4.802 14.042 1.00 89.94 86 ASN A N 1
ATOM 639 C CA . ASN A 1 86 ? -13.128 4.232 15.365 1.00 89.94 86 ASN A CA 1
ATOM 640 C C . ASN A 1 86 ? -11.975 4.407 16.373 1.00 89.94 86 ASN A C 1
ATOM 642 O O . ASN A 1 86 ? -12.095 3.938 17.505 1.00 89.94 86 ASN A O 1
ATOM 646 N N . LEU A 1 87 ? -10.875 5.075 16.002 1.00 86.56 87 LEU A N 1
ATOM 647 C CA . LEU A 1 87 ? -9.764 5.335 16.924 1.00 86.56 87 LEU A CA 1
ATOM 648 C C . LEU A 1 87 ? -10.193 6.263 18.065 1.00 86.56 87 LEU A C 1
ATOM 650 O O . LEU A 1 87 ? -10.772 7.334 17.839 1.00 86.56 87 LEU A O 1
ATOM 654 N N . SER A 1 88 ? -9.826 5.898 19.293 1.00 84.25 88 SER A N 1
ATOM 655 C CA . SER A 1 88 ? -9.932 6.794 20.443 1.00 84.25 88 SER A CA 1
ATO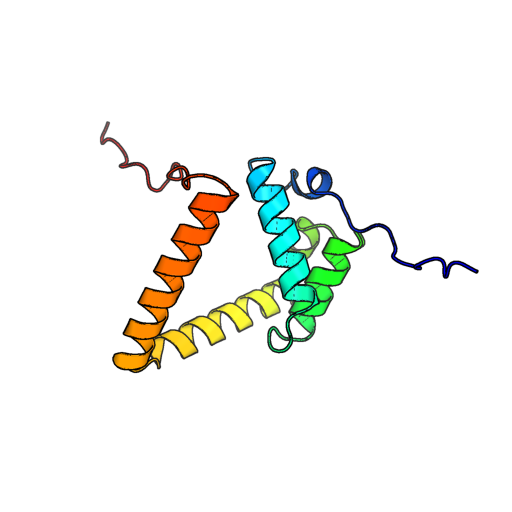M 656 C C . SER A 1 88 ? -8.962 7.988 20.322 1.00 84.25 88 SER A C 1
ATOM 658 O O . SER A 1 88 ? -7.988 7.935 19.562 1.00 84.25 88 SER A O 1
ATOM 660 N N . PRO A 1 89 ? -9.175 9.084 21.078 1.00 82.69 89 PRO A N 1
ATOM 661 C CA . PRO A 1 89 ? -8.264 10.231 21.072 1.00 82.69 89 PRO A CA 1
ATOM 662 C C . PRO A 1 89 ? -6.814 9.867 21.429 1.00 82.69 89 PRO A C 1
ATOM 664 O O . PRO A 1 89 ? -5.881 10.425 20.856 1.00 82.69 89 PRO A O 1
ATOM 667 N N . GLU A 1 90 ? -6.623 8.918 22.347 1.00 82.75 90 GLU A N 1
ATOM 668 C CA . GLU A 1 90 ? -5.299 8.447 22.769 1.00 82.75 90 GLU A CA 1
ATOM 669 C C . GLU A 1 90 ? -4.610 7.646 21.657 1.00 82.75 90 GLU A C 1
ATOM 671 O O . GLU A 1 90 ? -3.444 7.888 21.344 1.00 82.75 90 GLU A O 1
ATOM 676 N N . GLU A 1 91 ? -5.339 6.750 20.988 1.00 84.50 91 GLU A N 1
ATOM 677 C CA . GLU A 1 91 ? -4.799 5.979 19.863 1.00 84.50 91 GLU A CA 1
ATOM 678 C C . GLU A 1 91 ? -4.502 6.859 18.645 1.00 84.50 91 GLU A C 1
ATOM 680 O O . GLU A 1 91 ? -3.542 6.600 17.915 1.00 84.50 91 GLU A O 1
ATOM 685 N N . ARG A 1 92 ? -5.282 7.929 18.440 1.00 83.06 92 ARG A N 1
ATOM 686 C CA . ARG A 1 92 ? -5.008 8.929 17.403 1.00 83.06 92 ARG A CA 1
ATOM 687 C C . ARG A 1 92 ? -3.691 9.657 17.675 1.00 83.06 92 ARG A C 1
ATOM 689 O O . ARG A 1 92 ? -2.859 9.723 16.775 1.00 83.06 92 ARG A O 1
ATOM 696 N N . ALA A 1 93 ? -3.457 10.103 18.910 1.00 85.69 93 ALA A N 1
ATOM 697 C CA . ALA A 1 93 ? -2.201 10.755 19.288 1.00 85.69 93 ALA A CA 1
ATOM 698 C C . ALA A 1 93 ? -0.984 9.818 19.134 1.00 85.69 93 ALA A C 1
ATOM 700 O O . ALA A 1 93 ? 0.074 10.231 18.656 1.00 85.69 93 ALA A O 1
ATOM 701 N N . GLU A 1 94 ? -1.122 8.537 19.488 1.00 86.19 94 GLU A N 1
ATOM 702 C CA . GLU A 1 94 ? -0.066 7.540 19.264 1.00 86.19 94 GLU A CA 1
ATOM 703 C C . GLU A 1 94 ? 0.144 7.237 17.772 1.00 86.19 94 GLU A C 1
ATOM 705 O O . GLU A 1 94 ? 1.273 7.010 17.329 1.00 86.19 94 GLU A O 1
ATOM 710 N N . SER A 1 95 ? -0.921 7.255 16.967 1.00 81.50 95 SER A N 1
ATOM 711 C CA . SER A 1 95 ? -0.821 7.132 15.510 1.00 81.50 95 SER A CA 1
ATOM 712 C C . SER A 1 95 ? -0.077 8.315 14.890 1.00 81.50 95 SER A C 1
ATOM 714 O O . SER A 1 95 ? 0.804 8.100 14.061 1.00 81.50 95 SER A O 1
ATOM 716 N N . GLU A 1 96 ? -0.367 9.542 15.322 1.00 86.19 96 GLU A N 1
ATOM 717 C CA . GLU A 1 96 ? 0.319 10.756 14.859 1.00 86.19 96 GLU A CA 1
ATOM 718 C C . GLU A 1 96 ? 1.816 10.714 15.186 1.00 86.19 96 GLU A C 1
ATOM 720 O O . GLU A 1 96 ? 2.646 10.934 14.305 1.00 86.19 96 GLU A O 1
ATOM 725 N N . LYS A 1 97 ? 2.189 10.331 16.414 1.00 89.25 97 LYS A N 1
ATOM 726 C CA . LYS A 1 97 ? 3.605 10.164 16.790 1.00 89.25 97 LYS A CA 1
ATOM 727 C C . LYS A 1 97 ? 4.313 9.121 15.928 1.00 89.25 97 LYS A C 1
ATOM 729 O O . LYS A 1 97 ? 5.452 9.335 15.512 1.00 89.25 97 LYS A O 1
ATOM 734 N N . ARG A 1 98 ? 3.656 7.984 15.663 1.00 86.56 98 ARG A N 1
ATOM 735 C CA . ARG A 1 98 ? 4.208 6.938 14.787 1.00 86.56 98 ARG A CA 1
ATOM 736 C C . ARG A 1 98 ? 4.371 7.434 13.354 1.00 86.56 98 ARG A C 1
ATOM 738 O O . ARG A 1 98 ? 5.399 7.139 12.755 1.00 86.56 98 ARG A O 1
ATOM 745 N N . ALA A 1 99 ? 3.406 8.193 12.837 1.00 85.12 99 ALA A N 1
ATOM 746 C CA . ALA A 1 99 ? 3.471 8.772 11.499 1.00 85.12 99 ALA A CA 1
ATOM 747 C C . ALA A 1 99 ? 4.635 9.766 11.366 1.00 85.12 99 ALA A C 1
ATOM 749 O O . ALA A 1 99 ? 5.421 9.644 10.430 1.00 85.12 99 ALA A O 1
ATOM 750 N N . VAL A 1 100 ? 4.814 10.671 12.338 1.00 87.81 100 VAL A N 1
ATOM 751 C CA . VAL A 1 100 ? 5.956 11.606 12.369 1.00 87.81 100 VAL A CA 1
ATOM 752 C C . VAL A 1 100 ? 7.278 10.843 12.359 1.00 87.81 100 VAL A C 1
ATOM 754 O O . VAL A 1 100 ? 8.125 11.092 11.509 1.00 87.81 100 VAL A O 1
ATOM 757 N N . LYS A 1 101 ? 7.423 9.843 13.236 1.00 87.69 101 LYS A N 1
ATOM 758 C CA . LYS A 1 101 ? 8.647 9.037 13.309 1.00 87.69 101 LYS A CA 1
ATOM 759 C C . LYS A 1 101 ? 8.928 8.278 12.008 1.00 87.69 101 LYS A C 1
ATOM 761 O O . LYS A 1 101 ? 10.085 8.053 11.658 1.00 87.69 101 LY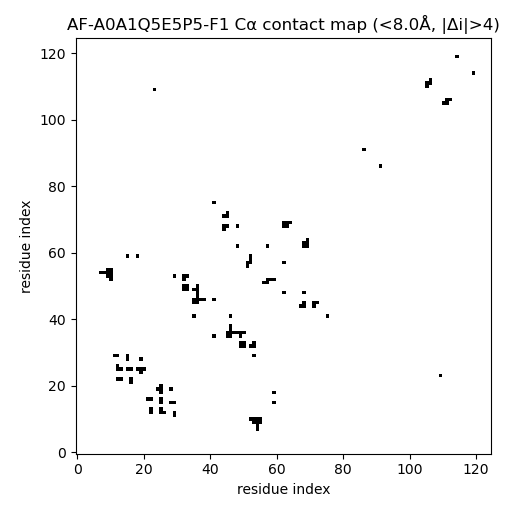S A O 1
ATOM 766 N N . LEU A 1 102 ? 7.887 7.792 11.333 1.00 83.06 102 LEU A N 1
ATOM 767 C CA . LEU A 1 102 ? 8.037 7.082 10.065 1.00 83.06 102 LEU A CA 1
ATOM 768 C C . LEU A 1 102 ? 8.496 8.038 8.961 1.00 83.06 102 LEU A C 1
ATOM 770 O O . LEU A 1 102 ? 9.408 7.695 8.218 1.00 83.06 102 LEU A O 1
ATOM 774 N N . ARG A 1 103 ? 7.925 9.245 8.921 1.00 80.00 103 ARG A N 1
ATOM 775 C CA . ARG A 1 103 ? 8.324 10.296 7.986 1.00 80.00 103 ARG A CA 1
ATOM 776 C C . ARG A 1 103 ? 9.788 10.691 8.173 1.00 80.00 103 ARG A C 1
ATOM 778 O O . ARG A 1 103 ? 10.540 10.644 7.215 1.00 80.00 103 ARG A O 1
ATOM 785 N N . GLU A 1 104 ? 10.222 10.940 9.408 1.00 85.31 104 GLU A N 1
ATOM 786 C CA . GLU A 1 104 ? 11.627 11.263 9.709 1.00 85.31 104 GLU A CA 1
ATO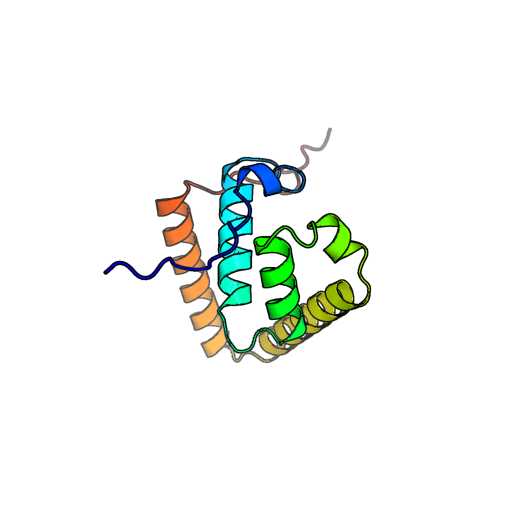M 787 C C . GLU A 1 104 ? 12.597 10.152 9.269 1.00 85.31 104 GLU A C 1
ATOM 789 O O . GLU A 1 104 ? 13.689 10.431 8.778 1.00 85.31 104 GLU A O 1
ATOM 794 N N . GLN A 1 105 ? 12.206 8.881 9.437 1.00 82.31 105 GLN A N 1
ATOM 795 C CA . GLN A 1 105 ? 12.995 7.743 8.953 1.00 82.31 105 GLN A CA 1
ATOM 796 C C . GLN A 1 105 ? 13.048 7.696 7.423 1.00 82.31 105 GLN A C 1
ATOM 798 O O . GLN A 1 105 ? 14.116 7.433 6.877 1.00 82.31 105 GLN A O 1
ATOM 803 N N . SER A 1 106 ? 11.928 7.976 6.751 1.00 75.88 106 SER A N 1
ATOM 804 C CA . SER A 1 106 ? 11.869 8.057 5.289 1.00 75.88 106 SER A CA 1
ATOM 805 C C . SER A 1 106 ? 12.760 9.182 4.765 1.00 75.88 106 SER A C 1
ATOM 807 O O . SER A 1 106 ? 13.630 8.941 3.935 1.00 75.88 106 SER A O 1
ATOM 809 N N . GLU A 1 107 ? 12.644 10.385 5.335 1.00 78.94 107 GLU A N 1
ATOM 810 C CA . GLU A 1 107 ? 13.447 11.549 4.945 1.00 78.94 107 GLU A CA 1
ATOM 811 C C . GLU A 1 107 ? 14.952 11.308 5.138 1.00 78.94 107 GLU A C 1
ATOM 813 O O . GLU A 1 107 ? 15.773 11.774 4.347 1.00 78.94 107 GLU A O 1
ATOM 818 N N . ALA A 1 108 ? 15.331 10.552 6.172 1.00 82.88 108 ALA A N 1
ATOM 819 C CA . ALA A 1 108 ? 16.720 10.174 6.409 1.00 82.88 108 ALA A CA 1
ATOM 820 C C . ALA A 1 108 ? 17.249 9.132 5.407 1.00 82.88 108 ALA A C 1
ATOM 822 O O . ALA A 1 108 ? 18.448 9.129 5.120 1.00 82.88 108 ALA A O 1
ATOM 823 N N . GLU A 1 109 ? 16.393 8.237 4.907 1.00 75.38 109 GLU A N 1
ATOM 824 C CA . GLU A 1 109 ? 16.781 7.171 3.977 1.00 75.38 109 GLU A CA 1
ATOM 825 C C . GLU A 1 109 ? 16.740 7.618 2.508 1.00 75.38 109 GLU A C 1
ATOM 827 O O . GLU A 1 109 ? 17.653 7.287 1.749 1.00 75.38 109 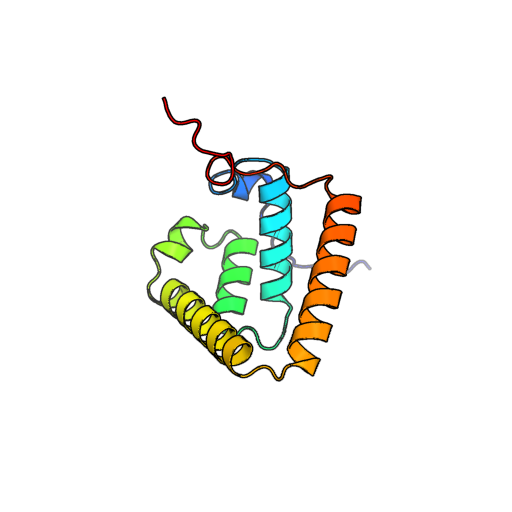GLU A O 1
ATOM 832 N N . TYR A 1 110 ? 15.724 8.388 2.116 1.00 71.38 110 TYR A N 1
ATOM 833 C CA . TYR A 1 110 ? 15.441 8.726 0.716 1.00 71.38 110 TYR A CA 1
ATOM 834 C C . TYR A 1 110 ? 15.581 10.219 0.393 1.00 71.38 110 TYR A C 1
ATOM 836 O O . TYR A 1 110 ? 15.574 10.594 -0.779 1.00 71.38 110 TYR A O 1
ATOM 844 N N . GLY A 1 111 ? 15.785 11.067 1.404 1.00 73.94 111 GLY A N 1
ATOM 845 C CA . GLY A 1 111 ? 15.737 12.520 1.259 1.00 73.94 111 GLY A CA 1
ATOM 846 C C . GLY A 1 111 ? 14.322 13.075 1.458 1.00 73.94 111 GLY A C 1
ATOM 847 O O . GLY A 1 111 ? 13.376 12.308 1.618 1.00 73.94 111 GLY A O 1
ATOM 848 N N . PRO A 1 112 ? 14.166 14.409 1.513 1.00 72.38 112 PRO A N 1
ATOM 849 C CA . PRO A 1 112 ? 12.862 15.026 1.728 1.00 72.38 112 PRO A CA 1
ATOM 850 C C . PRO A 1 112 ? 11.910 14.702 0.573 1.00 72.38 112 PRO A C 1
ATOM 852 O O . PRO A 1 112 ? 12.312 14.802 -0.587 1.00 72.38 112 PRO A O 1
ATOM 855 N N . ASP A 1 113 ? 10.655 14.382 0.898 1.00 67.38 113 ASP A N 1
ATOM 856 C CA . ASP A 1 113 ? 9.588 14.264 -0.099 1.00 67.38 113 ASP A CA 1
ATOM 857 C C . ASP A 1 113 ? 9.511 15.566 -0.908 1.00 67.38 113 ASP A C 1
ATOM 859 O O . ASP A 1 113 ? 9.323 16.656 -0.349 1.00 67.38 113 ASP A O 1
ATOM 863 N N . GLU A 1 114 ? 9.688 15.473 -2.227 1.00 67.88 114 GLU A N 1
ATOM 864 C CA . GLU A 1 114 ? 9.435 16.615 -3.094 1.00 67.88 114 GLU A CA 1
ATOM 865 C C . GLU A 1 114 ? 7.922 16.844 -3.155 1.00 67.88 114 GLU A C 1
ATOM 867 O O . GLU A 1 114 ? 7.188 15.907 -3.465 1.00 67.88 114 GLU A O 1
ATOM 872 N N . PRO A 1 115 ? 7.433 18.070 -2.884 1.00 61.94 115 PRO A N 1
ATOM 873 C CA . PRO A 1 115 ? 6.006 18.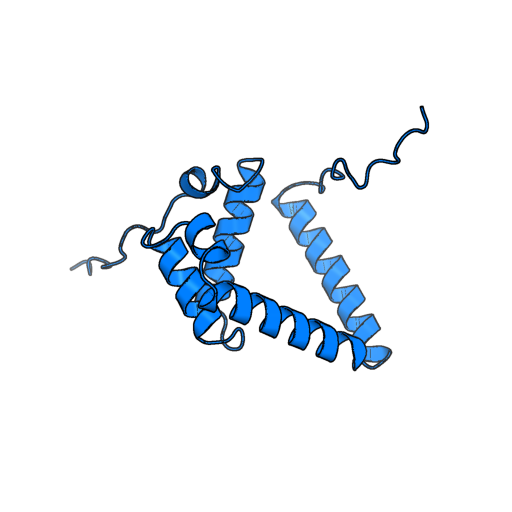348 -2.929 1.00 61.94 115 PRO A CA 1
ATOM 874 C C . PRO A 1 115 ? 5.487 18.065 -4.334 1.00 61.94 115 PRO A C 1
ATOM 876 O O . PRO A 1 115 ? 5.994 18.627 -5.323 1.00 61.94 115 PRO A O 1
ATOM 879 N N . GLU A 1 116 ? 4.476 17.204 -4.404 1.00 61.12 116 GLU A N 1
ATOM 880 C CA . GLU A 1 116 ? 3.920 16.778 -5.675 1.00 61.12 116 GLU A CA 1
ATOM 881 C C . GLU A 1 116 ? 3.240 17.970 -6.378 1.00 61.12 116 GLU A C 1
ATOM 883 O O . GLU A 1 116 ? 2.822 18.950 -5.754 1.00 61.12 116 GLU A O 1
ATOM 888 N N . GLU A 1 117 ? 3.127 17.937 -7.708 1.00 53.31 117 GLU A N 1
ATOM 889 C CA . GLU A 1 117 ? 2.642 19.083 -8.503 1.00 53.31 117 GLU A CA 1
ATOM 890 C C . GLU A 1 117 ? 1.235 19.573 -8.089 1.00 53.31 117 GLU A C 1
ATOM 892 O O . GLU A 1 117 ? 0.904 20.747 -8.235 1.00 53.31 117 GLU A O 1
ATOM 897 N N . TRP A 1 118 ? 0.420 18.690 -7.517 1.00 57.56 118 TRP A N 1
ATOM 898 C CA . TRP A 1 118 ? -0.937 18.940 -7.025 1.00 57.56 118 TRP A CA 1
ATOM 899 C C . TRP A 1 118 ? -0.978 19.511 -5.600 1.00 57.56 118 TRP A C 1
ATOM 901 O O . TRP A 1 118 ? -2.008 20.060 -5.202 1.00 57.56 118 TRP A O 1
ATOM 911 N N . GLU A 1 119 ? 0.131 19.431 -4.862 1.00 62.25 119 GLU A N 1
ATOM 912 C CA . GLU A 1 119 ? 0.337 20.060 -3.551 1.00 62.25 119 GLU A CA 1
ATOM 913 C C . GLU A 1 119 ? 1.005 21.432 -3.668 1.00 62.25 119 GLU A C 1
ATOM 915 O O . GLU A 1 119 ? 0.917 22.260 -2.754 1.00 62.25 119 GLU A O 1
ATOM 920 N N . ARG A 1 120 ? 1.653 21.707 -4.809 1.00 65.38 120 ARG A N 1
ATOM 921 C CA . ARG A 1 120 ? 2.116 23.055 -5.125 1.00 65.38 120 ARG A CA 1
ATOM 922 C C . ARG A 1 120 ? 0.891 23.965 -5.177 1.00 65.38 120 ARG A C 1
ATOM 924 O O . ARG A 1 120 ? -0.080 23.630 -5.863 1.00 65.38 120 ARG A O 1
ATOM 931 N N . PRO A 1 121 ? 0.905 25.112 -4.472 1.00 67.75 121 PRO A N 1
ATOM 932 C CA . PRO A 1 121 ? -0.153 26.095 -4.611 1.00 67.75 121 PRO A CA 1
ATOM 933 C C . PRO A 1 121 ? -0.352 26.336 -6.102 1.00 67.75 121 PRO A C 1
ATOM 935 O O . PRO A 1 121 ? 0.603 26.699 -6.789 1.00 67.75 121 PRO A O 1
ATOM 938 N N . ARG A 1 122 ? -1.561 26.077 -6.620 1.00 65.12 122 ARG A N 1
ATOM 939 C CA . ARG A 1 122 ? -1.924 26.553 -7.954 1.00 65.12 122 ARG A CA 1
ATOM 940 C C . ARG A 1 122 ? -1.775 28.061 -7.881 1.00 65.12 122 ARG A C 1
ATOM 942 O O . ARG A 1 122 ? -2.652 28.721 -7.334 1.00 65.12 122 ARG A O 1
ATOM 949 N N . GLU A 1 123 ? -0.643 28.585 -8.335 1.00 59.59 123 GLU A N 1
ATOM 950 C CA . GLU A 1 123 ? -0.478 30.018 -8.501 1.00 59.59 123 GLU A CA 1
ATOM 951 C C . GLU A 1 123 ? -1.603 30.448 -9.444 1.00 59.59 123 GLU A C 1
ATOM 953 O O . GLU A 1 123 ? -1.648 30.044 -10.609 1.00 59.59 123 GLU A O 1
ATOM 958 N N . GLU A 1 124 ? -2.594 31.145 -8.881 1.00 54.94 124 GLU A N 1
ATOM 959 C CA . GLU A 1 124 ? -3.713 31.718 -9.615 1.00 54.94 124 GLU A CA 1
ATOM 960 C C . GLU A 1 124 ? -3.127 32.584 -10.728 1.00 54.94 124 GLU A C 1
ATOM 962 O O . GLU A 1 124 ? -2.435 33.570 -10.472 1.00 54.94 124 GLU A O 1
ATOM 967 N N . ARG A 1 125 ? -3.340 32.149 -11.968 1.00 46.44 125 ARG A N 1
ATOM 968 C CA . ARG A 1 125 ? -2.851 32.826 -13.160 1.00 46.44 125 ARG A CA 1
ATOM 969 C C . ARG A 1 125 ? -3.781 33.961 -13.570 1.00 46.44 125 ARG A C 1
ATOM 971 O O . ARG A 1 125 ? -5.012 33.742 -13.535 1.00 46.44 125 ARG A O 1
#

Radius of gyration: 17.91 Å; Cα contacts (8 Å, |Δi|>4): 77; chains: 1; bounding box: 40×61×39 Å

pLDDT: mean 81.78, std 14.35, range [33.75, 95.44]

Foldseek 3Di:
DDPDPPDQQFDDLVLCVVPAVDSLRSVVVLVVLVCQLPDPPLDPLSVVVSVCCRNVVDDPVVLVVDPSNVVSVVVSVVVVVVVVVPDDPVRVVVVVVVVVVVQVVCCVPPNHDDQDPVNPPPPDD